Protein AF-A0A7V3FVS9-F1 (afdb_monomer_lite)

Secondary structure (DSSP, 8-state):
----PPPP----------------------S-TT---HHHHHTS---SPPEEETTTEESSS-------TTSSHHHHHHHHHHHHHTT-SEETTEEB--SS--EEEEESS--HHHHHHHHHHHS-TT--GGGGTTEEEEES-SSHHHHHHHHHHT-

Foldseek 3Di:
DDDDDDDDDDDDDDDDDDDDPDPPPPPPDDPDPPDDDPVRVVPDPDPDFDAQWPPPGGPDDDDDDDDDPPPCPVVQVLLVLLCLLLVPQHDPNTGGDHDPSADEAEDAPDDPVRCVVSVCVNDDPPDDVVSCVRYHYDYPDPCVVVVVVVVVVVD

Sequence (155 aa):
MTEQKRQIKIMENNQEYGQENTTTVVVAKKKYAYLFTATEILNTKQDQIPYLWKPFLSRQGLAALVGSSDVGKTSFLRQFAISIVLKKTEFLGHELNVRHGRVIYFSTEDSQLSVNVLLRKQIDKNLNPSELKNLCYIFNAEYPLKVIEEQLKAA

Structure (mmCIF, N/CA/C/O backbone):
data_AF-A0A7V3FVS9-F1
#
_entry.id   AF-A0A7V3FVS9-F1
#
loop_
_atom_site.group_PDB
_atom_site.id
_atom_site.type_symbol
_atom_site.label_atom_id
_atom_site.label_alt_id
_atom_site.label_comp_id
_atom_site.label_asym_id
_atom_site.label_entity_id
_atom_site.label_seq_id
_atom_site.pdbx_PDB_ins_code
_atom_site.Cartn_x
_atom_site.Cartn_y
_atom_site.Cartn_z
_atom_site.occupancy
_atom_site.B_iso_or_equiv
_atom_site.auth_seq_id
_atom_site.auth_comp_id
_atom_site.auth_asym_id
_atom_site.auth_atom_id
_atom_site.pdbx_PDB_model_num
ATOM 1 N N . MET A 1 1 ? -44.635 -14.096 24.515 1.00 40.81 1 MET A N 1
ATOM 2 C CA . MET A 1 1 ? -43.315 -13.613 24.969 1.00 40.81 1 MET A CA 1
ATOM 3 C C . MET 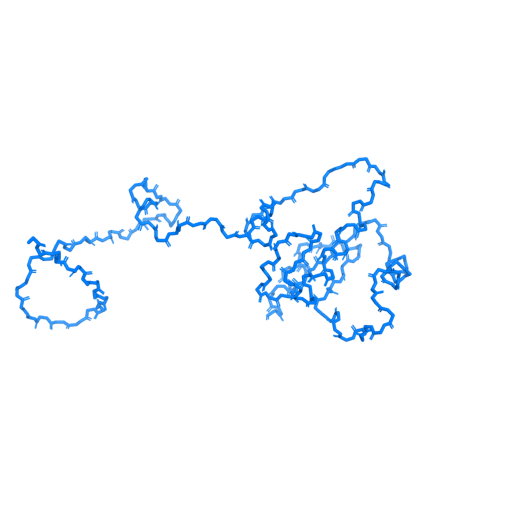A 1 1 ? -42.870 -12.577 23.960 1.00 40.81 1 MET A C 1
ATOM 5 O O . MET A 1 1 ? -42.487 -12.942 22.860 1.00 40.81 1 MET A O 1
ATOM 9 N N . THR A 1 2 ? -43.114 -11.305 24.266 1.00 32.53 2 THR A N 1
ATOM 10 C CA . THR A 1 2 ? -43.100 -10.216 23.280 1.00 32.53 2 THR A CA 1
ATOM 11 C C . THR A 1 2 ? -41.833 -9.396 23.461 1.00 32.53 2 THR A C 1
ATOM 13 O O . THR A 1 2 ? -41.618 -8.799 24.511 1.00 32.53 2 THR A O 1
ATOM 16 N N . GLU A 1 3 ? -40.986 -9.411 22.442 1.00 35.88 3 GLU A N 1
ATOM 17 C CA . GLU A 1 3 ? -39.687 -8.752 22.412 1.00 35.88 3 GLU A CA 1
ATOM 18 C C . GLU A 1 3 ? -39.872 -7.247 22.161 1.00 35.88 3 GLU A C 1
ATOM 20 O O . GLU A 1 3 ? -40.249 -6.811 21.071 1.00 35.88 3 GLU A O 1
ATOM 25 N N . GLN A 1 4 ? -39.679 -6.437 23.206 1.00 32.12 4 GLN A N 1
ATOM 26 C CA . GLN A 1 4 ? -39.727 -4.978 23.114 1.00 32.12 4 GLN A CA 1
ATOM 27 C C . GLN A 1 4 ? -38.479 -4.458 22.386 1.00 32.12 4 GLN A C 1
ATOM 29 O O . GLN A 1 4 ? -37.376 -4.426 22.930 1.00 32.12 4 GLN A O 1
ATOM 34 N N . LYS A 1 5 ? -38.669 -4.025 21.135 1.00 37.72 5 LYS A N 1
ATOM 35 C CA . LYS A 1 5 ? -37.660 -3.335 20.320 1.00 37.72 5 LYS A CA 1
ATOM 36 C C . LYS A 1 5 ? -37.250 -2.010 20.982 1.00 37.72 5 LYS A C 1
ATOM 38 O O . LYS A 1 5 ? -38.072 -1.108 21.114 1.00 37.72 5 LYS A O 1
ATOM 43 N N . ARG A 1 6 ? -35.970 -1.867 21.347 1.00 36.19 6 ARG A N 1
ATOM 44 C CA . ARG A 1 6 ? -35.364 -0.587 21.765 1.00 36.19 6 ARG A CA 1
ATOM 45 C C . ARG A 1 6 ? -35.050 0.272 20.538 1.00 36.19 6 ARG A C 1
ATOM 47 O O . ARG A 1 6 ? -34.266 -0.140 19.688 1.00 36.19 6 ARG A O 1
ATOM 54 N N . GLN A 1 7 ? -35.627 1.468 20.476 1.00 34.59 7 GLN A N 1
ATOM 55 C CA . GLN A 1 7 ? -35.275 2.512 19.509 1.00 34.59 7 GLN A CA 1
ATOM 56 C C . GLN A 1 7 ? -34.366 3.550 20.183 1.00 34.59 7 GLN A C 1
ATOM 58 O O . GLN A 1 7 ? -34.623 3.946 21.316 1.00 34.59 7 GLN A O 1
ATOM 63 N N . ILE A 1 8 ? -33.304 3.991 19.499 1.00 36.72 8 ILE A N 1
ATOM 64 C CA . ILE A 1 8 ? -32.400 5.056 19.966 1.00 36.72 8 ILE A CA 1
ATOM 65 C C . ILE A 1 8 ? -32.749 6.330 19.196 1.00 36.72 8 ILE A C 1
ATOM 67 O O . ILE A 1 8 ? -32.608 6.367 17.975 1.00 36.72 8 ILE A O 1
ATOM 71 N N . LYS A 1 9 ? -33.189 7.373 19.905 1.00 34.06 9 LYS A N 1
ATOM 72 C CA . LYS A 1 9 ? -33.448 8.704 19.346 1.00 34.06 9 LYS A CA 1
ATOM 73 C C . LYS A 1 9 ? -32.326 9.645 19.784 1.00 34.06 9 LYS A C 1
ATOM 75 O O . LYS A 1 9 ? -32.098 9.813 20.977 1.00 34.06 9 LYS A O 1
ATOM 80 N N . ILE A 1 10 ? -31.611 10.227 18.825 1.00 38.72 10 ILE A N 1
ATOM 81 C CA . ILE A 1 10 ? -30.598 11.261 19.071 1.00 38.72 10 ILE A CA 1
ATOM 82 C C . ILE A 1 10 ? -31.325 12.605 18.967 1.00 38.72 10 ILE A C 1
ATOM 84 O O . ILE A 1 10 ? -31.857 12.923 17.906 1.00 38.72 10 ILE A O 1
ATOM 88 N N . MET A 1 11 ? -31.413 13.356 20.065 1.00 34.41 11 MET A N 1
ATOM 89 C CA . MET A 1 11 ? -31.967 14.714 20.079 1.00 34.41 11 MET A CA 1
ATOM 90 C C . MET A 1 11 ? -30.908 15.675 20.614 1.00 34.41 11 MET A C 1
ATOM 92 O O . MET A 1 11 ? -30.380 15.481 21.707 1.00 34.41 11 MET A O 1
ATOM 96 N N . GLU A 1 12 ? -30.597 16.699 19.824 1.00 45.97 12 GLU A N 1
ATOM 97 C CA . GLU A 1 12 ? -29.878 17.889 20.270 1.00 45.97 12 GLU A CA 1
ATOM 98 C C . GLU A 1 12 ? -30.898 18.808 20.966 1.00 45.97 12 GLU A C 1
ATOM 100 O O . GLU A 1 12 ? -31.996 19.030 20.456 1.00 45.97 12 GLU A O 1
ATOM 105 N N . ASN A 1 13 ? -30.586 19.246 22.186 1.00 38.56 13 ASN A N 1
ATOM 106 C CA . ASN A 1 13 ? -31.537 19.877 23.107 1.00 38.56 13 ASN A CA 1
ATOM 107 C C . ASN A 1 13 ? -32.190 21.161 22.563 1.00 38.56 13 ASN A C 1
ATOM 109 O O . ASN A 1 13 ? -31.477 22.071 22.151 1.00 38.56 13 ASN A O 1
ATOM 113 N N . ASN A 1 14 ? -33.515 21.277 22.735 1.00 36.53 14 ASN A N 1
ATOM 114 C CA . ASN A 1 14 ? -34.204 22.479 23.231 1.00 36.53 14 ASN A CA 1
ATOM 115 C C . ASN A 1 14 ? -35.558 22.092 23.888 1.00 36.53 14 ASN A C 1
ATOM 117 O O . ASN A 1 14 ? -36.402 21.480 23.247 1.00 36.53 14 ASN A O 1
ATOM 121 N N . GLN A 1 15 ? -35.663 22.423 25.183 1.00 34.91 15 GLN A N 1
ATOM 122 C CA . GLN A 1 15 ? -36.773 22.462 26.169 1.00 34.91 15 GLN A CA 1
ATOM 123 C C . GLN A 1 15 ? -38.029 21.538 26.094 1.00 34.91 15 GLN A C 1
ATOM 125 O O . GLN A 1 15 ? -38.817 21.582 25.161 1.00 34.91 15 GLN A O 1
ATOM 130 N N . GLU A 1 16 ? -38.185 20.788 27.205 1.00 36.31 16 GLU A N 1
ATOM 131 C CA . GLU A 1 16 ? -39.319 20.138 27.925 1.00 36.31 16 GLU A CA 1
ATOM 132 C C . GLU A 1 16 ? -40.619 19.664 27.225 1.00 36.31 16 GLU A C 1
ATOM 134 O O . GLU A 1 16 ? -41.390 20.464 26.710 1.00 36.31 16 GLU A O 1
ATOM 139 N N . TYR A 1 17 ? -40.946 18.361 27.358 1.00 28.52 17 TYR A N 1
ATOM 140 C CA . TYR A 1 17 ? -41.956 17.774 28.285 1.00 28.52 17 TYR A CA 1
ATOM 141 C C . TYR A 1 17 ? -42.189 16.267 27.983 1.00 28.52 17 TYR A C 1
ATOM 143 O O . TYR A 1 17 ? -42.289 15.880 26.822 1.00 28.52 17 TYR A O 1
ATOM 151 N N . GLY A 1 18 ? -42.357 15.431 29.025 1.00 28.23 18 GLY A N 1
ATOM 152 C CA . GLY A 1 18 ? -42.969 14.085 28.939 1.00 28.23 18 GLY A CA 1
ATOM 153 C C . GLY A 1 18 ? -42.128 12.917 29.485 1.00 28.23 18 GLY A C 1
ATOM 154 O O . GLY A 1 18 ? -41.056 12.624 28.970 1.00 28.23 18 GLY A O 1
ATOM 155 N N . GLN A 1 19 ? -42.626 12.246 30.532 1.00 40.22 19 GLN A N 1
ATOM 156 C CA . GLN A 1 19 ? -41.979 11.133 31.241 1.00 40.22 19 GLN A CA 1
ATOM 157 C C . GLN A 1 19 ? -41.953 9.824 30.431 1.00 40.22 19 GLN A C 1
ATOM 159 O O . GLN A 1 19 ? -42.999 9.232 30.194 1.00 40.22 19 GLN A O 1
ATOM 164 N N . GLU A 1 20 ? -40.756 9.302 30.160 1.00 34.09 20 GLU A N 1
ATOM 165 C CA . GLU A 1 20 ? -40.483 7.865 30.027 1.00 34.09 20 GLU A CA 1
ATOM 166 C C . GLU A 1 20 ? -39.127 7.573 30.687 1.00 34.09 20 GLU A C 1
ATOM 168 O O . GLU A 1 20 ? -38.177 8.340 30.508 1.00 34.09 20 GLU A O 1
ATOM 173 N N . ASN A 1 21 ? -39.045 6.491 31.477 1.00 36.34 21 ASN A N 1
ATOM 174 C CA . ASN A 1 21 ? -37.851 6.045 32.210 1.00 36.34 21 ASN A CA 1
ATOM 175 C C . ASN A 1 21 ? -36.692 5.730 31.254 1.00 36.34 21 ASN A C 1
ATOM 177 O O . ASN A 1 21 ? -36.401 4.580 30.927 1.00 36.34 21 ASN A O 1
ATOM 181 N N . THR A 1 22 ? -36.017 6.781 30.817 1.00 33.06 22 THR A N 1
ATOM 182 C CA . THR A 1 22 ? -34.832 6.725 29.983 1.00 33.06 22 THR A CA 1
ATOM 183 C C . THR A 1 22 ? -33.661 6.899 30.930 1.00 33.06 22 THR A C 1
ATOM 185 O O . THR A 1 22 ? -33.501 7.960 31.529 1.00 33.06 22 THR A O 1
ATOM 188 N N . THR A 1 23 ? -32.854 5.856 31.127 1.00 37.62 23 THR A N 1
ATOM 189 C CA . THR A 1 23 ? -31.560 6.021 31.795 1.00 37.62 23 THR A CA 1
ATOM 190 C C . THR A 1 23 ? -30.699 6.892 30.891 1.00 37.62 23 THR A C 1
ATOM 192 O O . THR A 1 23 ? -30.062 6.412 29.955 1.00 37.62 23 THR A O 1
ATOM 195 N N . THR A 1 24 ? -30.734 8.196 31.138 1.00 38.09 24 THR A N 1
ATOM 196 C CA . THR A 1 24 ? -29.898 9.184 30.473 1.00 38.09 24 THR A CA 1
ATOM 197 C C . THR A 1 24 ? -28.465 8.910 30.903 1.00 38.09 24 THR A C 1
ATOM 199 O O . THR A 1 24 ? -28.033 9.317 31.980 1.00 38.09 24 THR A O 1
ATOM 202 N N . VAL A 1 25 ? -27.716 8.165 30.090 1.00 52.94 25 VAL A N 1
ATOM 203 C CA . VAL A 1 25 ? -26.275 8.034 30.296 1.00 52.94 25 VAL A CA 1
ATOM 204 C C . VAL A 1 25 ? -25.673 9.360 29.855 1.00 52.94 25 VAL A C 1
ATOM 206 O O . VAL A 1 25 ? -25.410 9.588 28.677 1.00 52.94 25 VAL A O 1
ATOM 209 N N . VAL A 1 26 ? -25.529 10.278 30.807 1.00 49.72 26 VAL A N 1
ATOM 210 C CA . VAL A 1 26 ? -24.791 11.523 30.610 1.00 49.72 26 VAL A CA 1
ATOM 211 C C . VAL A 1 26 ? -23.335 11.122 30.399 1.00 49.72 26 VAL A C 1
ATOM 213 O O . VAL A 1 26 ? -22.604 10.861 31.353 1.00 49.72 26 VAL A O 1
ATOM 216 N N . VAL A 1 27 ? -22.919 10.991 29.139 1.00 59.34 27 VAL A N 1
ATOM 217 C CA . VAL A 1 27 ? -21.522 10.705 28.809 1.00 59.34 27 VAL A CA 1
ATOM 218 C C . VAL A 1 27 ? -20.732 11.965 29.135 1.00 59.34 27 VAL A C 1
ATOM 220 O O . VAL A 1 27 ? -20.727 12.935 28.376 1.00 59.34 27 VAL A O 1
ATOM 223 N N . ALA A 1 28 ? -20.111 11.974 30.314 1.00 63.81 28 ALA A N 1
ATOM 224 C CA . ALA A 1 28 ? -19.243 13.055 30.741 1.00 63.81 28 ALA A CA 1
ATOM 225 C C . ALA A 1 28 ? -18.169 13.297 29.672 1.00 63.81 28 ALA A C 1
ATOM 227 O O . ALA A 1 28 ? -17.515 12.365 29.195 1.00 63.81 28 ALA A O 1
ATOM 228 N N . LYS A 1 29 ? -17.992 14.562 29.283 1.00 66.00 29 LYS A N 1
ATOM 229 C CA . LYS A 1 29 ? -16.996 14.956 28.287 1.00 66.00 29 LYS A CA 1
ATOM 230 C C . LYS A 1 29 ? -15.610 14.580 28.818 1.00 66.00 29 LYS A C 1
ATOM 232 O O . LYS A 1 29 ? -15.133 15.161 29.792 1.00 66.00 29 LYS A O 1
ATOM 237 N N . LYS A 1 30 ? -14.975 13.572 28.218 1.00 78.94 30 LYS A N 1
ATOM 238 C CA . LYS A 1 30 ? -13.662 13.099 28.666 1.00 78.94 30 LYS A CA 1
ATOM 239 C C . LYS A 1 30 ? -12.599 14.165 28.439 1.00 78.94 30 LYS A C 1
ATOM 241 O O . LYS A 1 30 ? -12.532 14.766 27.370 1.00 78.94 30 LYS A O 1
ATOM 246 N N . LYS A 1 31 ? -11.715 14.328 29.426 1.00 84.44 31 LYS A N 1
ATOM 247 C CA . LYS A 1 31 ? -10.523 15.185 29.323 1.00 84.44 31 LYS A CA 1
ATOM 248 C C . LYS A 1 31 ? -9.574 14.725 28.209 1.00 84.44 31 LYS A C 1
ATOM 250 O O . LYS A 1 31 ? -8.943 15.557 27.567 1.00 84.44 31 LYS A O 1
ATOM 255 N N . TYR A 1 32 ? -9.490 13.413 27.974 1.00 89.50 32 TYR A N 1
ATOM 256 C CA . TYR A 1 32 ? -8.629 12.814 26.956 1.00 89.50 32 TYR A CA 1
ATOM 257 C C . TYR A 1 32 ? -9.451 11.961 25.988 1.00 89.50 32 TYR A C 1
ATOM 259 O O . TYR A 1 32 ? -10.096 10.999 26.402 1.00 89.50 32 TYR A O 1
ATOM 267 N N . ALA A 1 33 ? -9.397 12.298 24.697 1.00 87.25 33 ALA A N 1
ATOM 268 C CA . ALA A 1 33 ? -10.154 11.616 23.643 1.00 87.25 33 ALA A CA 1
ATOM 269 C C . ALA A 1 33 ? -9.673 10.181 23.355 1.00 87.25 33 ALA A C 1
ATOM 271 O O . ALA A 1 33 ? -10.380 9.426 22.702 1.00 87.25 33 ALA A O 1
ATOM 272 N N . TYR A 1 34 ? -8.484 9.807 23.832 1.00 89.69 34 TYR A N 1
ATOM 273 C CA . TYR A 1 34 ? -7.867 8.493 23.622 1.00 89.69 34 TYR A CA 1
ATOM 274 C C . TYR A 1 34 ? -8.056 7.526 24.801 1.00 89.69 34 TYR A C 1
ATOM 276 O O . TYR A 1 34 ? -7.538 6.413 24.769 1.00 89.69 34 TYR A O 1
ATOM 284 N N . LEU A 1 35 ? -8.764 7.934 25.859 1.00 92.38 35 LEU A N 1
ATOM 285 C CA . LEU A 1 35 ? -8.998 7.085 27.024 1.00 92.38 35 LEU A CA 1
ATOM 286 C C . LEU A 1 35 ? -10.362 6.417 26.898 1.00 92.38 35 LEU A C 1
ATOM 288 O O . LEU A 1 35 ? -11.383 7.100 26.880 1.00 92.38 35 LEU A O 1
ATOM 292 N N . PHE A 1 36 ? -10.386 5.089 26.863 1.00 89.94 36 PHE A N 1
ATOM 293 C CA . PHE A 1 36 ? -11.606 4.291 26.764 1.00 89.94 36 PHE A CA 1
ATOM 294 C C . PHE A 1 36 ? -11.592 3.169 27.798 1.00 89.94 36 PHE A C 1
ATOM 296 O O . PHE A 1 36 ? -10.565 2.542 28.044 1.00 89.94 36 PHE A O 1
ATOM 303 N N . THR A 1 37 ? -12.743 2.926 28.409 1.00 93.06 37 THR A N 1
ATOM 304 C CA . THR A 1 37 ? -13.000 1.752 29.241 1.00 93.06 37 THR A CA 1
ATOM 305 C C . THR A 1 37 ? -13.353 0.561 28.355 1.00 93.06 37 THR A C 1
ATOM 307 O O . THR A 1 37 ? -13.852 0.726 27.239 1.00 93.06 37 THR A O 1
ATOM 310 N N . ALA A 1 38 ? -13.151 -0.655 28.865 1.00 92.56 38 ALA A N 1
ATOM 311 C CA . ALA A 1 38 ? -13.538 -1.872 28.152 1.00 92.56 38 ALA A CA 1
ATOM 312 C C . ALA A 1 38 ? -15.035 -1.881 27.786 1.00 92.56 38 ALA A C 1
ATOM 314 O O . ALA A 1 38 ? -15.389 -2.270 26.679 1.00 92.56 38 ALA A O 1
ATOM 315 N N . THR A 1 39 ? -15.906 -1.384 28.669 1.00 93.19 39 THR A N 1
ATOM 316 C CA . THR A 1 39 ? -17.353 -1.277 28.419 1.00 93.19 39 THR A CA 1
ATOM 317 C C . THR A 1 39 ? -17.671 -0.377 27.229 1.00 93.19 39 THR A C 1
ATOM 319 O O . THR A 1 39 ? -18.522 -0.713 26.413 1.00 93.19 39 THR A O 1
ATOM 322 N N . GLU A 1 40 ? -16.986 0.759 27.094 1.00 91.38 40 GLU A N 1
ATOM 323 C CA . GLU A 1 40 ? -17.185 1.654 25.948 1.00 91.38 40 GLU A CA 1
ATOM 324 C C . GLU A 1 40 ? -16.726 1.005 24.645 1.00 91.38 40 GLU A C 1
ATOM 326 O O . GLU A 1 40 ? -17.417 1.121 23.639 1.00 91.38 40 GLU A O 1
ATOM 331 N N . ILE A 1 41 ? -15.609 0.274 24.683 1.00 90.69 41 ILE A N 1
ATOM 332 C CA . ILE A 1 41 ? -15.101 -0.466 23.524 1.00 90.69 41 ILE A CA 1
ATOM 333 C C . ILE A 1 41 ? -16.096 -1.558 23.113 1.00 90.69 41 ILE A C 1
ATOM 335 O O . ILE A 1 41 ? -16.489 -1.605 21.951 1.00 90.69 41 ILE A O 1
ATOM 339 N N . LEU A 1 42 ? -16.562 -2.388 24.051 1.00 90.12 42 LEU A N 1
ATOM 340 C CA . LEU A 1 42 ? -17.510 -3.477 23.777 1.00 90.12 42 LEU A CA 1
ATOM 341 C C . LEU A 1 42 ? -18.885 -2.983 23.304 1.00 90.12 42 LEU A C 1
ATOM 343 O O . LEU A 1 42 ? -19.567 -3.688 22.569 1.00 90.12 42 LEU A O 1
ATOM 347 N N . ASN A 1 43 ? -19.282 -1.766 23.685 1.00 89.81 43 ASN A N 1
ATOM 348 C CA . ASN A 1 43 ? -20.515 -1.135 23.211 1.00 89.81 43 ASN A CA 1
ATOM 349 C C . ASN A 1 43 ? -20.367 -0.459 21.833 1.00 89.81 43 ASN A C 1
ATOM 351 O O . ASN A 1 43 ? -21.341 0.089 21.307 1.00 89.81 43 ASN A O 1
ATOM 355 N N . THR A 1 44 ? -19.172 -0.475 21.235 1.00 84.56 44 THR A N 1
ATOM 356 C CA . THR A 1 44 ? -18.947 0.052 19.884 1.00 84.56 44 THR A CA 1
ATOM 357 C C . THR A 1 44 ? -19.550 -0.905 18.856 1.00 84.56 44 THR A C 1
ATOM 359 O O . THR A 1 44 ? -19.290 -2.104 18.888 1.00 84.56 44 THR A O 1
ATOM 362 N N . LYS A 1 45 ? -20.342 -0.390 17.908 1.00 79.25 45 LYS A N 1
ATOM 363 C CA . LYS A 1 45 ? -20.977 -1.194 16.846 1.00 79.25 45 LYS A CA 1
ATOM 364 C C . LYS A 1 45 ? -19.984 -1.550 15.738 1.00 79.25 45 LYS A C 1
ATOM 366 O O . LYS A 1 45 ? -20.040 -0.976 14.650 1.00 79.25 45 LYS A O 1
ATOM 371 N N . GLN A 1 46 ? -19.055 -2.454 16.018 1.00 79.56 46 GLN A N 1
ATOM 372 C CA . GLN A 1 46 ? -18.113 -2.932 15.017 1.00 79.56 46 GLN A CA 1
ATOM 373 C C . GLN A 1 46 ? -17.905 -4.439 15.124 1.00 79.56 46 GLN A C 1
ATOM 375 O O . GLN A 1 46 ? -17.147 -4.918 15.959 1.00 79.56 46 GLN A O 1
ATOM 380 N N . ASP A 1 47 ? -18.550 -5.171 14.219 1.00 79.62 47 ASP A N 1
ATOM 381 C CA . ASP A 1 47 ? -18.566 -6.636 14.259 1.00 79.62 47 ASP A CA 1
ATOM 382 C C . ASP A 1 47 ? -17.337 -7.261 13.580 1.00 79.62 47 ASP A C 1
ATOM 384 O O . ASP A 1 47 ? -17.045 -8.439 13.781 1.00 79.62 47 ASP A O 1
ATOM 388 N N . GLN A 1 48 ? -16.612 -6.494 12.752 1.00 83.81 48 GLN A N 1
ATOM 389 C CA . GLN A 1 48 ? -15.449 -6.980 12.004 1.00 83.81 48 GLN A CA 1
ATOM 390 C C . GLN A 1 48 ? -14.344 -5.926 11.856 1.00 83.81 48 GLN A C 1
ATOM 392 O O . GLN A 1 48 ? -14.586 -4.718 11.732 1.00 83.81 48 GLN A O 1
ATOM 397 N N . ILE A 1 49 ? -13.101 -6.411 11.810 1.00 86.25 49 ILE A N 1
ATOM 398 C CA . ILE A 1 49 ? -11.924 -5.605 11.477 1.00 86.25 49 ILE A CA 1
ATOM 399 C C . ILE A 1 49 ? -12.023 -5.203 9.996 1.00 86.25 49 ILE A C 1
ATOM 401 O O . ILE A 1 49 ? -12.216 -6.064 9.137 1.00 86.25 49 ILE A O 1
ATOM 405 N N . PRO A 1 50 ? -11.890 -3.911 9.653 1.00 92.25 50 PRO A N 1
ATOM 406 C CA . PRO A 1 50 ? -11.946 -3.475 8.271 1.00 92.25 50 PRO A CA 1
ATOM 407 C C . PRO A 1 50 ? -10.628 -3.828 7.582 1.00 92.25 50 PRO A C 1
ATOM 409 O O . PRO A 1 50 ? -9.564 -3.394 8.024 1.00 92.25 50 PRO A O 1
ATOM 412 N N . TYR A 1 51 ? -10.695 -4.556 6.470 1.00 96.31 51 TYR A N 1
ATOM 413 C CA . TYR A 1 51 ? -9.531 -4.906 5.652 1.00 96.31 51 TYR A CA 1
ATOM 414 C C . TYR A 1 51 ? -9.390 -3.979 4.437 1.00 96.31 51 TYR A C 1
ATOM 416 O O . TYR A 1 51 ? -10.378 -3.437 3.929 1.00 96.31 51 TYR A O 1
ATOM 424 N N . LEU A 1 52 ? -8.146 -3.790 3.991 1.00 97.62 52 LEU A N 1
ATOM 425 C CA . LEU A 1 52 ? -7.810 -3.379 2.627 1.00 97.62 52 LEU A CA 1
ATOM 426 C C . LEU A 1 52 ? -7.624 -4.620 1.749 1.00 97.62 52 LEU A C 1
ATOM 428 O O . LEU A 1 52 ? -8.185 -4.665 0.666 1.00 97.62 52 LEU A O 1
ATOM 432 N N . TRP A 1 53 ? -6.894 -5.632 2.221 1.00 97.75 53 TRP A N 1
ATOM 433 C CA . TRP A 1 53 ? -6.668 -6.893 1.507 1.00 97.75 53 TRP A CA 1
ATOM 434 C C . TRP A 1 53 ? -6.892 -8.052 2.475 1.00 97.75 53 TRP A C 1
ATOM 436 O O . TRP A 1 53 ? -6.112 -8.239 3.405 1.00 97.75 53 TRP A O 1
ATOM 446 N N . LYS A 1 54 ? -8.006 -8.771 2.342 1.00 96.69 54 LYS A N 1
ATOM 447 C CA . LYS A 1 54 ? -8.461 -9.736 3.352 1.00 96.69 54 LYS A CA 1
ATOM 448 C C . LYS A 1 54 ? -7.829 -11.116 3.121 1.00 96.69 54 LYS A C 1
ATOM 450 O O . LYS A 1 54 ? -7.889 -11.599 1.996 1.00 96.69 54 LYS A O 1
ATOM 455 N N . PRO A 1 55 ? -7.302 -11.802 4.153 1.00 95.19 55 PRO A N 1
ATOM 456 C CA . PRO A 1 55 ? -7.260 -11.441 5.578 1.00 95.19 55 PRO A CA 1
ATOM 457 C C . PRO A 1 55 ? -5.939 -10.778 6.028 1.00 95.19 55 PRO A C 1
ATOM 459 O O . PRO A 1 55 ? -5.662 -10.723 7.222 1.00 95.19 55 PRO A O 1
ATOM 462 N N . PHE A 1 56 ? -5.097 -10.314 5.102 1.00 95.44 56 PHE A N 1
ATOM 463 C CA . PHE A 1 56 ? -3.696 -9.974 5.382 1.00 95.44 56 PHE A CA 1
ATOM 464 C C . PHE A 1 56 ? -3.461 -8.546 5.882 1.00 95.44 56 PHE A C 1
ATOM 466 O O . PHE A 1 56 ? -2.644 -8.336 6.773 1.00 95.44 56 PHE A O 1
ATOM 473 N N . LEU A 1 57 ? -4.140 -7.554 5.300 1.00 96.50 57 LEU A N 1
ATOM 474 C CA . LEU A 1 57 ? -3.909 -6.136 5.577 1.00 96.50 57 LEU A CA 1
ATOM 475 C C . LEU A 1 57 ? -5.190 -5.462 6.045 1.00 96.50 57 LEU A C 1
ATOM 477 O O . LEU A 1 57 ? -6.148 -5.312 5.276 1.00 96.50 57 LEU A O 1
ATOM 481 N N . SER A 1 58 ? -5.188 -5.011 7.299 1.00 95.19 58 SER A N 1
ATOM 482 C CA . SER A 1 58 ? -6.204 -4.100 7.816 1.00 95.19 58 SER A CA 1
ATOM 483 C C . SER A 1 58 ? -6.196 -2.791 7.022 1.00 95.19 58 SER A C 1
ATOM 485 O O . SER A 1 58 ? -5.197 -2.379 6.437 1.00 95.19 58 SER A O 1
ATOM 487 N N . ARG A 1 59 ? -7.340 -2.110 6.987 1.00 94.62 59 ARG A N 1
ATOM 488 C CA . ARG A 1 59 ? -7.499 -0.825 6.293 1.00 94.62 59 ARG A CA 1
ATOM 489 C C . ARG A 1 59 ? -6.701 0.299 6.948 1.00 94.62 59 ARG A C 1
ATOM 491 O O . ARG A 1 59 ? -6.375 1.282 6.294 1.00 94.62 59 ARG A O 1
ATOM 498 N N . GLN A 1 60 ? -6.464 0.173 8.247 1.00 91.50 60 GLN A N 1
ATOM 499 C CA . GLN A 1 60 ? -5.743 1.138 9.062 1.00 91.50 60 GLN A CA 1
ATOM 500 C C . GLN A 1 60 ? -4.586 0.424 9.754 1.00 91.50 60 GLN A C 1
ATOM 502 O O . GLN A 1 60 ? -4.724 -0.743 10.132 1.00 91.50 60 GLN A O 1
ATOM 507 N N . GLY A 1 61 ? -3.479 1.137 9.935 1.00 90.62 61 GLY A N 1
ATOM 508 C CA . GLY A 1 61 ? -2.269 0.625 10.569 1.00 90.62 61 GLY A CA 1
ATOM 509 C C . GLY A 1 61 ? -1.065 0.623 9.632 1.00 90.62 61 GLY A C 1
ATOM 510 O O . GLY A 1 61 ? -1.123 1.121 8.508 1.00 90.62 61 GLY A O 1
ATOM 511 N N . LEU A 1 62 ? 0.031 0.065 10.136 1.00 94.19 62 LEU A N 1
ATOM 512 C CA . LEU A 1 62 ? 1.291 -0.101 9.425 1.00 94.19 62 LEU A CA 1
ATOM 513 C C . LEU A 1 62 ? 1.574 -1.596 9.267 1.00 94.19 62 LEU A C 1
ATOM 515 O O . LEU A 1 62 ? 1.418 -2.359 10.218 1.00 94.19 62 LEU A O 1
ATOM 519 N N . ALA A 1 63 ? 2.010 -1.997 8.078 1.00 94.94 63 ALA A N 1
ATOM 520 C CA . ALA A 1 63 ? 2.431 -3.359 7.782 1.00 94.94 63 ALA A CA 1
ATOM 521 C C . ALA A 1 63 ? 3.776 -3.340 7.050 1.00 94.94 63 ALA A C 1
ATOM 523 O O . ALA A 1 63 ? 4.093 -2.377 6.350 1.00 94.94 63 ALA A O 1
ATOM 524 N N . ALA A 1 64 ? 4.548 -4.415 7.199 1.00 95.19 64 ALA A N 1
ATOM 525 C CA . ALA A 1 64 ? 5.842 -4.576 6.552 1.00 95.19 64 ALA A CA 1
ATOM 526 C C . ALA A 1 64 ? 5.875 -5.873 5.738 1.00 95.19 64 ALA A C 1
ATOM 528 O O . ALA A 1 64 ? 5.493 -6.934 6.229 1.00 95.19 64 ALA A O 1
ATOM 529 N N . LEU A 1 65 ? 6.368 -5.781 4.502 1.00 95.19 65 LEU A N 1
ATOM 530 C CA . LEU A 1 65 ? 6.720 -6.936 3.682 1.00 95.19 65 LEU A CA 1
ATOM 531 C C . LEU A 1 65 ? 8.234 -7.141 3.766 1.00 95.19 65 LEU A C 1
ATOM 533 O O . LEU A 1 65 ? 9.000 -6.314 3.272 1.00 95.19 65 LEU A O 1
ATOM 537 N N . VAL A 1 66 ? 8.663 -8.236 4.392 1.00 94.75 66 VAL A N 1
ATOM 538 C CA . VAL A 1 66 ? 10.077 -8.511 4.692 1.00 94.75 66 VAL A CA 1
ATOM 539 C C . VAL A 1 66 ? 10.549 -9.750 3.937 1.00 94.75 66 VAL A C 1
ATOM 541 O O . VAL A 1 66 ? 9.797 -10.698 3.737 1.00 94.75 66 VAL A O 1
ATOM 544 N N . GLY A 1 67 ? 11.807 -9.735 3.504 1.00 93.94 67 GLY A N 1
ATOM 545 C CA . GLY A 1 67 ? 12.457 -10.848 2.818 1.00 93.94 67 GLY A CA 1
ATOM 546 C C . GLY A 1 67 ? 13.788 -10.421 2.206 1.00 93.94 67 GLY A C 1
ATOM 547 O O . GLY A 1 67 ? 14.043 -9.222 2.051 1.00 93.94 67 GLY A O 1
ATOM 548 N N . SER A 1 68 ? 14.619 -11.394 1.832 1.00 94.75 68 SER A N 1
ATOM 549 C CA . SER A 1 68 ? 15.929 -11.167 1.202 1.00 94.75 68 SER A CA 1
ATOM 550 C C . SER A 1 68 ? 15.843 -10.306 -0.062 1.00 94.75 68 SER A C 1
ATOM 552 O O . SER A 1 68 ? 14.761 -10.119 -0.628 1.00 94.75 68 SER A O 1
ATOM 554 N N . SER A 1 69 ? 16.970 -9.748 -0.511 1.00 90.12 69 SER A N 1
ATOM 555 C CA . SER A 1 69 ? 17.020 -9.053 -1.806 1.00 90.12 69 SER A CA 1
ATOM 556 C C . SER A 1 69 ? 16.503 -9.955 -2.932 1.00 90.12 69 SER A C 1
ATOM 558 O O . SER A 1 69 ? 16.590 -11.177 -2.843 1.00 90.12 69 SER A O 1
ATOM 560 N N . ASP A 1 70 ? 15.910 -9.343 -3.955 1.00 87.25 70 ASP A N 1
ATOM 561 C CA . ASP A 1 70 ? 15.518 -10.001 -5.212 1.00 87.25 70 ASP A CA 1
ATOM 562 C C . ASP A 1 70 ? 14.437 -11.091 -5.132 1.00 87.25 70 ASP A C 1
ATOM 564 O O . ASP A 1 70 ? 14.060 -11.672 -6.144 1.00 87.25 70 ASP A O 1
ATOM 568 N N . VAL A 1 71 ? 13.801 -11.277 -3.972 1.00 93.75 71 VAL A N 1
ATOM 569 C CA . VAL A 1 71 ? 12.634 -12.175 -3.818 1.00 93.75 71 VAL A CA 1
ATOM 570 C C . VAL A 1 71 ? 11.323 -11.586 -4.366 1.00 93.75 71 VAL A C 1
ATOM 572 O O . VAL A 1 71 ? 10.249 -12.145 -4.170 1.00 93.75 71 VAL A O 1
ATOM 575 N N . GLY A 1 72 ? 11.385 -10.426 -5.030 1.00 92.19 72 GLY A N 1
ATOM 576 C CA . GLY A 1 72 ? 10.232 -9.813 -5.695 1.00 92.19 72 GLY A CA 1
ATOM 577 C C . GLY A 1 72 ? 9.384 -8.860 -4.846 1.00 92.19 72 GLY A C 1
ATOM 578 O O . GLY A 1 72 ? 8.296 -8.498 -5.285 1.00 92.19 72 GLY A O 1
ATOM 579 N N . LYS A 1 73 ? 9.863 -8.389 -3.684 1.00 95.50 73 LYS A N 1
ATOM 580 C CA . LYS A 1 73 ? 9.138 -7.425 -2.820 1.00 95.50 73 LYS A CA 1
ATOM 581 C C . LYS A 1 73 ? 8.681 -6.174 -3.581 1.00 95.50 73 LYS A C 1
ATOM 583 O O . LYS A 1 73 ? 7.503 -5.831 -3.564 1.00 95.50 73 LYS A O 1
ATOM 588 N N . THR A 1 74 ? 9.597 -5.532 -4.305 1.00 94.38 74 THR A N 1
ATOM 589 C CA . THR A 1 74 ? 9.323 -4.334 -5.116 1.00 94.38 74 THR A CA 1
ATOM 590 C C . THR A 1 74 ? 8.296 -4.625 -6.208 1.00 94.38 74 THR A C 1
ATOM 592 O O . THR A 1 74 ? 7.365 -3.850 -6.427 1.00 94.38 74 THR A O 1
ATOM 595 N N . SER A 1 75 ? 8.412 -5.783 -6.865 1.00 94.31 75 SER A N 1
ATOM 596 C CA . SER A 1 75 ? 7.455 -6.217 -7.883 1.00 94.31 75 SER A CA 1
ATOM 597 C C . SER A 1 75 ? 6.063 -6.450 -7.300 1.00 94.31 75 SER A C 1
ATOM 599 O O . SER A 1 75 ? 5.080 -5.997 -7.884 1.00 94.31 75 SER A O 1
ATOM 601 N N . PHE A 1 76 ? 5.980 -7.103 -6.139 1.00 96.44 76 PHE A N 1
ATOM 602 C CA . PHE A 1 76 ? 4.736 -7.329 -5.413 1.00 96.44 76 PHE A CA 1
ATOM 603 C C . PHE A 1 76 ? 4.068 -6.006 -5.033 1.00 96.44 76 PHE A C 1
ATOM 605 O O . PHE A 1 76 ? 2.911 -5.788 -5.384 1.00 96.44 76 PHE A O 1
ATOM 612 N N . LEU A 1 77 ? 4.800 -5.099 -4.375 1.00 96.31 77 LEU A N 1
ATOM 613 C CA . LEU A 1 77 ? 4.259 -3.812 -3.929 1.00 96.31 77 LEU A CA 1
ATOM 614 C C . LEU A 1 77 ? 3.767 -2.973 -5.109 1.00 96.31 77 LEU A C 1
ATOM 616 O O . LEU A 1 77 ? 2.722 -2.333 -5.010 1.00 96.31 77 LEU A O 1
ATOM 620 N N . ARG A 1 78 ? 4.468 -3.018 -6.248 1.00 96.38 78 ARG A N 1
ATOM 621 C CA . ARG A 1 78 ? 4.041 -2.311 -7.457 1.00 96.38 78 ARG A CA 1
ATOM 622 C C . ARG A 1 78 ? 2.759 -2.896 -8.051 1.00 96.38 78 ARG A C 1
ATOM 624 O O . ARG A 1 78 ? 1.834 -2.141 -8.338 1.00 96.38 78 ARG A O 1
ATOM 631 N N . GLN A 1 79 ? 2.660 -4.220 -8.166 1.00 97.19 79 GLN A N 1
ATOM 632 C CA . GLN A 1 79 ? 1.441 -4.878 -8.655 1.00 97.19 79 GLN A CA 1
ATOM 633 C C . GLN A 1 79 ? 0.248 -4.686 -7.717 1.00 97.19 79 GLN A C 1
ATOM 635 O O . GLN A 1 79 ? -0.887 -4.507 -8.171 1.00 97.19 79 GLN A O 1
ATOM 640 N N . PHE A 1 80 ? 0.503 -4.678 -6.412 1.00 98.00 80 PHE A N 1
ATOM 641 C CA . PHE A 1 80 ? -0.505 -4.378 -5.409 1.00 98.00 80 PHE A CA 1
ATOM 642 C C . PHE A 1 80 ? -0.998 -2.932 -5.541 1.00 98.00 80 PHE A C 1
ATOM 644 O O . PHE A 1 80 ? -2.202 -2.696 -5.628 1.00 98.00 80 PHE A O 1
ATOM 651 N N . ALA A 1 81 ? -0.079 -1.972 -5.675 1.00 98.00 81 ALA A N 1
ATOM 652 C CA . ALA A 1 81 ? -0.399 -0.563 -5.889 1.00 98.00 81 ALA A CA 1
ATOM 653 C C . ALA A 1 81 ? -1.232 -0.330 -7.163 1.00 98.00 81 ALA A C 1
ATOM 655 O O . ALA A 1 81 ? -2.239 0.377 -7.117 1.00 98.00 81 ALA A O 1
ATOM 656 N N . ILE A 1 82 ? -0.861 -0.970 -8.278 1.00 97.88 82 ILE A N 1
ATOM 657 C CA . ILE A 1 82 ? -1.632 -0.932 -9.530 1.00 97.88 82 ILE A CA 1
ATOM 658 C C . ILE A 1 82 ? -3.044 -1.486 -9.308 1.00 97.88 82 ILE A C 1
ATOM 660 O O . ILE A 1 82 ? -4.021 -0.871 -9.727 1.00 97.88 82 ILE A O 1
ATOM 664 N N . SER A 1 83 ? -3.172 -2.616 -8.609 1.00 98.12 83 SER A N 1
ATOM 665 C CA . SER A 1 83 ? -4.473 -3.244 -8.342 1.00 98.12 83 SER A CA 1
ATOM 666 C C . SER A 1 83 ? -5.384 -2.362 -7.483 1.00 98.12 83 SER A C 1
ATOM 668 O O . SER A 1 83 ? -6.583 -2.284 -7.751 1.00 98.12 83 SER A O 1
ATOM 670 N N . ILE A 1 84 ? -4.815 -1.642 -6.509 1.00 98.31 84 ILE A N 1
ATOM 671 C CA . ILE A 1 84 ? -5.540 -0.647 -5.710 1.00 98.31 84 ILE A CA 1
ATOM 672 C C . ILE A 1 84 ? -6.022 0.508 -6.590 1.00 98.31 84 ILE A C 1
ATOM 674 O O . ILE A 1 84 ? -7.190 0.882 -6.523 1.00 98.31 84 ILE A O 1
ATOM 678 N N . VAL A 1 85 ? -5.145 1.091 -7.410 1.00 98.00 85 VAL A N 1
ATOM 679 C CA . VAL A 1 85 ? -5.486 2.261 -8.239 1.00 98.00 85 VAL A CA 1
ATOM 680 C C . VAL A 1 85 ? -6.542 1.926 -9.287 1.00 98.00 85 VAL A C 1
ATOM 682 O O . VAL A 1 85 ? -7.478 2.700 -9.477 1.00 98.00 85 VAL A O 1
ATOM 685 N N . LEU A 1 86 ? -6.466 0.730 -9.870 1.00 97.12 86 LEU A N 1
ATOM 686 C CA . LEU A 1 86 ? -7.480 0.208 -10.785 1.00 97.12 86 LEU A CA 1
ATOM 687 C C . LEU A 1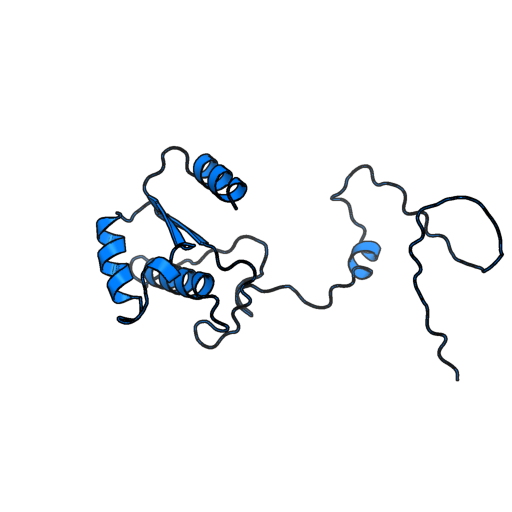 86 ? -8.759 -0.272 -10.082 1.00 97.12 86 LEU A C 1
ATOM 689 O O . LEU A 1 86 ? -9.663 -0.768 -10.746 1.00 97.12 86 LEU A O 1
ATOM 693 N N . LYS A 1 87 ? -8.843 -0.142 -8.749 1.00 97.62 87 LYS A N 1
ATOM 694 C CA . LYS A 1 87 ? -9.992 -0.551 -7.927 1.00 97.62 87 LYS A CA 1
ATOM 695 C C . LYS A 1 87 ? -10.450 -1.986 -8.210 1.00 97.62 87 LYS A C 1
ATOM 697 O O . LYS A 1 87 ? -11.648 -2.259 -8.274 1.00 97.62 87 LYS A O 1
ATOM 702 N N . LYS A 1 88 ? -9.496 -2.906 -8.378 1.00 97.69 88 LYS A N 1
ATOM 703 C CA . LYS A 1 88 ? -9.812 -4.332 -8.514 1.00 97.69 88 LYS A CA 1
ATOM 704 C C . LYS A 1 88 ? -10.527 -4.830 -7.257 1.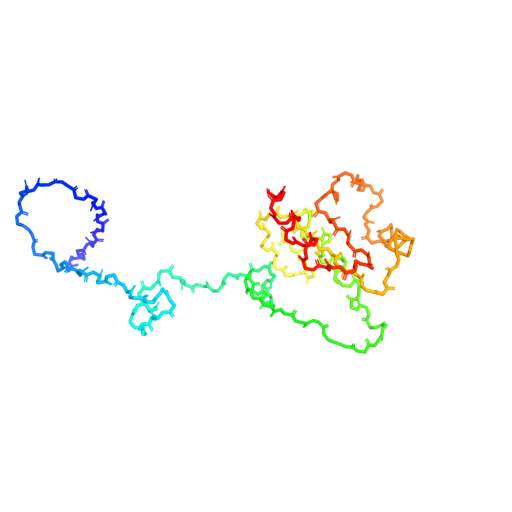00 97.69 88 LYS A C 1
ATOM 706 O O . LYS A 1 88 ? -10.257 -4.350 -6.159 1.00 97.69 88 LYS A O 1
ATOM 711 N N . THR A 1 89 ? -11.406 -5.811 -7.427 1.00 98.19 89 THR A N 1
ATOM 712 C CA . THR A 1 89 ? -12.129 -6.458 -6.321 1.00 98.19 89 THR A CA 1
ATOM 713 C C . THR A 1 89 ? -11.290 -7.517 -5.615 1.00 98.19 89 THR A C 1
ATOM 715 O O . THR A 1 89 ? -11.605 -7.900 -4.493 1.00 98.19 89 THR A O 1
ATOM 718 N N . GLU A 1 90 ? -10.214 -7.986 -6.252 1.00 98.19 90 GLU A N 1
ATOM 719 C CA . GLU A 1 90 ? -9.339 -9.036 -5.739 1.00 98.19 90 GLU A CA 1
ATOM 720 C C . GLU A 1 90 ? -7.875 -8.796 -6.123 1.00 98.19 90 GLU A C 1
ATOM 722 O O . GLU A 1 90 ? -7.556 -8.200 -7.157 1.00 98.19 90 GLU A O 1
ATOM 727 N N . PHE A 1 91 ? -6.972 -9.313 -5.292 1.00 98.19 91 PHE A N 1
ATOM 728 C CA . PHE A 1 91 ? -5.544 -9.402 -5.558 1.00 98.19 91 PHE A CA 1
ATOM 729 C C . PHE A 1 91 ? -5.021 -10.757 -5.078 1.00 98.19 91 PHE A C 1
ATOM 731 O O . PHE A 1 91 ? -5.189 -11.109 -3.911 1.00 98.19 91 PHE A O 1
ATOM 738 N N . LEU A 1 92 ? -4.402 -11.519 -5.988 1.00 96.94 92 LEU A N 1
ATOM 739 C CA . LEU A 1 92 ? -3.897 -12.879 -5.742 1.00 96.94 92 LEU A CA 1
ATOM 740 C C . LEU A 1 92 ? -4.956 -13.841 -5.162 1.00 96.94 92 LEU A C 1
ATOM 742 O O . LEU A 1 92 ? -4.654 -14.629 -4.275 1.00 96.94 92 LEU A O 1
ATOM 746 N N . GLY A 1 93 ? -6.198 -13.767 -5.657 1.00 97.75 93 GLY A N 1
ATOM 747 C CA . GLY A 1 93 ? -7.306 -14.634 -5.221 1.00 97.75 93 GLY A CA 1
ATOM 748 C C . GLY A 1 93 ? -7.926 -14.250 -3.874 1.00 97.75 93 GLY A C 1
ATOM 749 O O . GLY A 1 93 ? -8.704 -15.012 -3.309 1.00 97.75 93 GLY A O 1
ATOM 750 N N . HIS A 1 94 ? -7.573 -13.078 -3.349 1.00 98.19 94 HIS A N 1
ATOM 751 C CA . HIS A 1 94 ? -8.052 -12.574 -2.071 1.00 98.19 94 HIS A CA 1
ATOM 752 C C . HIS A 1 94 ? -8.726 -11.213 -2.237 1.00 98.19 94 HIS A C 1
ATOM 754 O O . HIS A 1 94 ? -8.258 -10.364 -2.996 1.00 98.19 94 HIS A O 1
ATOM 760 N N . GLU A 1 95 ? -9.810 -11.000 -1.494 1.00 98.19 95 GLU A N 1
ATOM 761 C CA . GLU A 1 95 ? -10.655 -9.807 -1.566 1.00 98.19 95 GLU A CA 1
ATOM 762 C C . GLU A 1 95 ? -9.857 -8.515 -1.309 1.00 98.19 95 GLU A C 1
ATOM 764 O O . GLU A 1 95 ? -9.156 -8.377 -0.297 1.00 98.19 95 GLU A O 1
ATOM 769 N N . LEU A 1 96 ? -9.993 -7.554 -2.225 1.00 98.38 96 LEU A N 1
ATOM 770 C CA . LEU A 1 96 ? -9.380 -6.233 -2.176 1.00 98.38 96 LEU A CA 1
ATOM 771 C C . LEU A 1 96 ? -10.463 -5.156 -2.012 1.00 98.38 96 LEU A C 1
ATOM 773 O O . LEU A 1 96 ? -11.217 -4.823 -2.921 1.00 98.38 96 LEU A O 1
ATOM 777 N N . ASN A 1 97 ? -10.502 -4.572 -0.823 1.00 97.19 97 ASN A N 1
ATOM 778 C CA . ASN A 1 97 ? -11.507 -3.622 -0.367 1.00 97.19 97 ASN A CA 1
ATOM 779 C C . ASN A 1 97 ? -11.047 -2.170 -0.555 1.00 97.19 97 ASN A C 1
ATOM 781 O O . ASN A 1 97 ? -10.715 -1.461 0.405 1.00 97.19 97 ASN A O 1
ATOM 785 N N . VAL A 1 98 ? -11.009 -1.716 -1.809 1.00 97.19 98 VAL A N 1
ATOM 786 C CA . VAL A 1 98 ? -10.525 -0.375 -2.167 1.00 97.19 98 VAL A CA 1
ATOM 787 C C . VAL A 1 98 ? -11.598 0.699 -1.956 1.00 97.19 98 VAL A C 1
ATOM 789 O O . VAL A 1 98 ? -12.636 0.689 -2.608 1.00 97.19 98 VAL A O 1
ATOM 792 N N . ARG A 1 99 ? -11.310 1.704 -1.113 1.00 94.06 99 ARG A N 1
ATOM 793 C CA . ARG A 1 99 ? -12.187 2.881 -0.926 1.00 94.06 99 ARG A CA 1
ATOM 794 C C . ARG A 1 99 ? -11.850 4.042 -1.865 1.00 94.06 99 ARG A C 1
ATOM 796 O O . ARG A 1 99 ? -12.729 4.571 -2.536 1.00 94.06 99 ARG A O 1
ATOM 803 N N . HIS A 1 100 ? -10.581 4.452 -1.898 1.00 93.81 100 HIS A N 1
ATOM 804 C CA . HIS A 1 100 ? -10.160 5.673 -2.600 1.00 93.81 100 HIS A CA 1
ATOM 805 C C . HIS A 1 100 ? -9.562 5.399 -3.986 1.00 93.81 100 HIS A C 1
ATOM 807 O O . HIS A 1 100 ? -9.789 6.172 -4.912 1.00 93.81 100 HIS A O 1
ATOM 813 N N . GLY A 1 101 ? -8.845 4.283 -4.161 1.00 96.44 101 GLY A N 1
ATOM 814 C CA . GLY A 1 101 ? -8.147 3.972 -5.416 1.00 96.44 101 GLY A CA 1
ATOM 815 C C . GLY A 1 101 ? -6.994 4.934 -5.705 1.00 96.44 101 GLY A C 1
ATOM 816 O O . GLY A 1 101 ? -6.814 5.360 -6.843 1.00 96.44 101 GLY A O 1
ATOM 817 N N . ARG A 1 102 ? -6.250 5.315 -4.660 1.00 96.00 102 ARG A N 1
ATOM 818 C CA . ARG A 1 102 ? -5.081 6.196 -4.731 1.00 96.00 102 ARG A CA 1
ATOM 819 C C . ARG A 1 102 ? -3.934 5.596 -3.934 1.00 96.00 102 ARG A C 1
ATOM 821 O O . ARG A 1 102 ? -4.157 5.096 -2.833 1.00 96.00 102 ARG A O 1
ATOM 828 N N . VAL A 1 103 ? -2.728 5.665 -4.491 1.00 97.00 103 VAL A N 1
ATOM 829 C CA . VAL A 1 103 ? -1.501 5.163 -3.868 1.00 97.00 103 VAL A CA 1
ATOM 830 C C . VAL A 1 103 ? -0.378 6.177 -4.050 1.00 97.00 103 VAL A C 1
ATOM 832 O O . VAL A 1 103 ? -0.185 6.718 -5.138 1.00 97.00 103 VAL A O 1
ATOM 835 N N . ILE A 1 104 ? 0.374 6.406 -2.975 1.00 95.56 104 ILE A N 1
ATOM 836 C CA . ILE A 1 104 ? 1.667 7.089 -3.008 1.00 95.56 104 ILE A CA 1
ATOM 837 C C . ILE A 1 104 ? 2.735 6.004 -2.871 1.00 95.56 104 ILE A C 1
ATOM 839 O O . ILE A 1 104 ? 2.782 5.299 -1.865 1.00 95.56 104 ILE A O 1
ATOM 843 N N . TYR A 1 105 ? 3.563 5.853 -3.897 1.00 95.38 105 TYR A N 1
ATOM 844 C CA . TYR A 1 105 ? 4.682 4.926 -3.933 1.00 95.38 105 TYR A CA 1
ATOM 845 C C . TYR A 1 105 ? 5.976 5.712 -3.731 1.00 95.38 105 TYR A C 1
ATOM 847 O O . TYR A 1 105 ? 6.432 6.425 -4.623 1.00 95.38 105 TYR A O 1
ATOM 855 N N . PHE A 1 106 ? 6.580 5.571 -2.559 1.00 93.62 106 PHE A N 1
ATOM 856 C CA . PHE A 1 106 ? 7.877 6.164 -2.256 1.00 93.62 106 PHE A CA 1
ATOM 857 C C . PHE A 1 106 ? 8.984 5.135 -2.505 1.00 93.62 106 PHE A C 1
ATOM 859 O O . PHE A 1 106 ? 8.948 4.055 -1.918 1.00 93.62 106 PHE A O 1
ATOM 866 N N . SER A 1 107 ? 9.946 5.453 -3.377 1.00 91.44 107 SER A N 1
ATOM 867 C CA . SER A 1 107 ? 11.125 4.611 -3.614 1.00 91.44 107 SER A CA 1
ATOM 868 C C . SER A 1 107 ? 12.408 5.356 -3.265 1.00 91.44 107 SER A C 1
ATOM 870 O O . SER A 1 107 ? 12.648 6.463 -3.753 1.00 91.44 107 SER A O 1
ATOM 872 N N . THR A 1 108 ? 13.232 4.719 -2.435 1.00 89.31 108 THR A N 1
ATOM 873 C CA . THR A 1 108 ? 14.588 5.166 -2.080 1.00 89.31 108 THR A CA 1
ATOM 874 C C . THR A 1 108 ? 15.674 4.510 -2.928 1.00 89.31 108 THR A C 1
ATOM 876 O O . THR A 1 108 ? 16.818 4.943 -2.880 1.00 89.31 108 THR A O 1
ATOM 879 N N . GLU A 1 109 ? 15.343 3.447 -3.663 1.00 84.75 109 GLU A N 1
ATOM 880 C CA . GLU A 1 109 ? 16.314 2.620 -4.397 1.00 84.75 109 GLU A CA 1
ATOM 881 C C . GLU A 1 109 ? 16.134 2.721 -5.916 1.00 84.75 109 GLU A C 1
ATOM 883 O O . GLU A 1 109 ? 17.102 2.631 -6.671 1.00 84.75 109 GLU A O 1
ATOM 888 N N . ASP A 1 110 ? 14.898 2.914 -6.387 1.00 88.69 110 ASP A N 1
ATOM 889 C CA . ASP A 1 110 ? 14.606 2.931 -7.817 1.00 88.69 110 ASP A CA 1
ATOM 890 C C . ASP A 1 110 ? 14.723 4.331 -8.430 1.00 88.69 110 ASP A C 1
ATOM 892 O O . ASP A 1 110 ? 14.414 5.351 -7.814 1.00 88.69 110 ASP A O 1
ATOM 896 N N . SER A 1 111 ? 15.043 4.357 -9.725 1.00 90.88 111 SER A N 1
ATOM 897 C CA . SER A 1 111 ? 14.929 5.549 -10.565 1.00 90.88 111 SER A CA 1
ATOM 898 C C . SER A 1 111 ? 13.635 5.550 -11.385 1.00 90.88 111 SER A C 1
ATOM 900 O O . SER A 1 111 ? 13.043 4.502 -11.669 1.00 90.88 111 SER A O 1
ATOM 902 N N . GLN A 1 112 ? 13.243 6.731 -11.869 1.00 93.75 112 GLN A N 1
ATOM 903 C CA . GLN A 1 112 ? 12.115 6.887 -12.791 1.00 93.75 112 GLN A CA 1
ATOM 904 C C . GLN A 1 112 ? 12.271 6.032 -14.060 1.00 93.75 112 GLN A C 1
ATOM 906 O O . GLN A 1 112 ? 11.293 5.450 -14.532 1.00 93.75 112 GLN A O 1
ATOM 911 N N . LEU A 1 113 ? 13.491 5.922 -14.603 1.00 93.25 113 LEU A N 1
ATOM 912 C CA . LEU A 1 113 ? 13.766 5.118 -15.795 1.00 93.25 113 LEU A CA 1
ATOM 913 C C . LEU A 1 113 ? 13.535 3.626 -15.520 1.00 93.25 113 LEU A C 1
ATOM 915 O O . LEU A 1 113 ? 12.824 2.963 -16.278 1.00 93.25 113 LEU A O 1
ATOM 919 N N . SER A 1 114 ? 14.075 3.117 -14.409 1.00 91.62 114 SER A N 1
ATOM 920 C CA . SER A 1 114 ? 13.894 1.722 -13.992 1.00 91.62 114 SER A CA 1
ATOM 921 C C . SER A 1 114 ? 12.413 1.397 -13.795 1.00 91.62 114 SER A C 1
ATOM 923 O O . SER A 1 114 ? 11.908 0.405 -14.326 1.00 91.62 114 SER A O 1
ATOM 925 N N . VAL A 1 115 ? 11.682 2.270 -13.095 1.00 93.69 115 VAL A N 1
ATOM 926 C CA . VAL A 1 115 ? 10.244 2.094 -12.871 1.00 93.69 115 VAL A CA 1
ATOM 927 C C . VAL A 1 115 ? 9.453 2.158 -14.175 1.00 93.69 115 VAL A C 1
ATOM 929 O O . VAL A 1 115 ? 8.541 1.356 -14.336 1.00 93.69 115 VAL A O 1
ATOM 932 N N . ASN A 1 116 ? 9.803 3.023 -15.133 1.00 94.44 116 ASN A N 1
ATOM 933 C CA . ASN A 1 116 ? 9.113 3.085 -16.427 1.00 94.44 116 ASN A CA 1
ATOM 934 C C . ASN A 1 116 ? 9.150 1.738 -17.160 1.00 94.44 116 ASN A C 1
ATOM 936 O O . ASN A 1 116 ? 8.109 1.215 -17.563 1.00 94.44 116 ASN A O 1
ATOM 940 N N . VAL A 1 117 ? 10.346 1.156 -17.285 1.00 94.25 117 VAL A N 1
ATOM 941 C CA . VAL A 1 117 ? 10.537 -0.128 -17.970 1.00 94.25 117 VAL A CA 1
ATOM 942 C C . VAL A 1 117 ? 9.772 -1.239 -17.254 1.00 94.25 117 VAL A C 1
ATOM 944 O O . VAL A 1 117 ? 9.126 -2.063 -17.900 1.00 94.25 117 VAL A O 1
ATOM 947 N N . LEU A 1 118 ? 9.823 -1.269 -15.922 1.00 93.50 118 LEU A N 1
ATOM 948 C CA . LEU A 1 118 ? 9.177 -2.322 -15.146 1.00 93.50 118 LEU A CA 1
ATOM 949 C C . LEU A 1 118 ? 7.652 -2.169 -15.082 1.00 93.50 118 LEU A C 1
ATOM 951 O O . LEU A 1 118 ? 6.953 -3.175 -15.157 1.00 93.50 118 LEU A O 1
ATOM 955 N N . LEU A 1 119 ? 7.127 -0.943 -15.002 1.00 94.00 119 LEU A N 1
ATOM 956 C CA . LEU A 1 119 ? 5.689 -0.672 -15.065 1.00 94.00 119 LEU A CA 1
ATOM 957 C C . LEU A 1 119 ? 5.097 -1.190 -16.370 1.00 94.00 119 LEU A C 1
ATOM 959 O O . LEU A 1 119 ? 4.102 -1.904 -16.340 1.00 94.00 119 LEU A O 1
ATOM 963 N N . ARG A 1 120 ? 5.752 -0.921 -17.506 1.00 92.88 120 ARG A N 1
ATOM 964 C CA . ARG A 1 120 ? 5.311 -1.422 -18.819 1.00 92.88 120 ARG A CA 1
ATOM 965 C C . ARG A 1 120 ? 5.242 -2.949 -18.896 1.00 92.88 120 ARG A C 1
ATOM 967 O O . ARG A 1 120 ? 4.464 -3.471 -19.684 1.00 92.88 120 ARG A O 1
ATOM 974 N N . LYS A 1 121 ? 6.044 -3.665 -18.100 1.00 93.56 121 LYS A N 1
ATOM 975 C CA . LYS A 1 121 ? 6.000 -5.136 -18.004 1.00 93.56 121 LYS A CA 1
ATOM 976 C C . LYS A 1 121 ? 4.891 -5.647 -17.079 1.00 93.56 121 LYS A C 1
ATOM 978 O O . LYS A 1 121 ? 4.550 -6.821 -17.142 1.00 93.56 121 LYS A O 1
ATOM 983 N N . GLN A 1 122 ? 4.396 -4.798 -16.185 1.00 91.75 122 GLN A N 1
ATOM 984 C CA . GLN A 1 122 ? 3.488 -5.153 -15.094 1.00 91.75 122 GLN A CA 1
ATOM 985 C C . GLN A 1 122 ? 2.022 -4.805 -15.381 1.00 91.75 122 GLN A C 1
ATOM 987 O O . GLN A 1 122 ? 1.125 -5.404 -14.784 1.00 91.75 122 GLN A O 1
ATOM 992 N N . ILE A 1 123 ? 1.783 -3.879 -16.310 1.00 94.06 123 ILE A N 1
ATOM 993 C CA . ILE A 1 123 ? 0.450 -3.466 -16.760 1.00 94.06 123 ILE A CA 1
ATOM 994 C C . ILE A 1 123 ? -0.006 -4.265 -17.987 1.00 94.06 123 ILE A C 1
ATOM 996 O O . ILE A 1 123 ? 0.812 -4.801 -18.735 1.00 94.06 123 ILE A O 1
ATOM 1000 N N . ASP A 1 124 ? -1.320 -4.312 -18.211 1.00 91.12 124 ASP A N 1
ATOM 1001 C CA . ASP A 1 124 ? -1.883 -4.814 -19.468 1.00 91.12 124 ASP A CA 1
ATOM 1002 C C . ASP A 1 124 ? -1.454 -3.902 -20.632 1.00 91.12 124 ASP A C 1
ATOM 1004 O O . ASP A 1 124 ? -1.412 -2.679 -20.490 1.00 91.12 124 ASP A O 1
ATOM 1008 N N . LYS A 1 125 ? -1.157 -4.486 -21.797 1.00 90.44 125 LYS A N 1
ATOM 1009 C CA . LYS A 1 125 ? -0.786 -3.742 -23.010 1.00 90.44 125 LYS A CA 1
ATOM 1010 C C . LYS A 1 125 ? -1.898 -2.809 -23.492 1.00 90.44 125 LYS A C 1
ATOM 1012 O O . LYS A 1 125 ? -1.595 -1.819 -24.149 1.00 90.44 125 LYS A O 1
ATOM 1017 N N . ASN A 1 126 ? -3.152 -3.127 -23.175 1.00 92.62 126 ASN A N 1
ATOM 1018 C CA . ASN A 1 126 ? -4.321 -2.346 -23.578 1.00 92.62 126 ASN A CA 1
ATOM 1019 C C . ASN A 1 126 ? -4.720 -1.275 -22.553 1.00 92.62 126 ASN A C 1
ATOM 1021 O O . ASN A 1 126 ? -5.625 -0.488 -22.822 1.00 92.62 126 ASN A O 1
ATOM 1025 N N . LEU A 1 127 ? -4.072 -1.245 -21.385 1.00 94.12 127 LEU A N 1
ATOM 1026 C CA . LEU A 1 127 ? -4.384 -0.284 -20.336 1.00 94.12 127 LEU A CA 1
ATOM 1027 C C . LEU A 1 127 ? -3.978 1.125 -20.768 1.00 94.12 127 LEU A C 1
ATOM 1029 O O . LEU A 1 127 ? -2.841 1.368 -21.185 1.00 94.12 127 LEU A O 1
ATOM 1033 N N . ASN A 1 128 ? -4.896 2.077 -20.627 1.00 94.44 128 ASN A N 1
ATOM 1034 C CA . ASN A 1 128 ? -4.609 3.471 -20.908 1.00 94.44 128 ASN A CA 1
ATOM 1035 C C . ASN A 1 128 ? -3.813 4.065 -19.729 1.00 94.44 128 ASN A C 1
ATOM 1037 O O . ASN A 1 128 ? -4.286 4.020 -18.593 1.00 94.44 128 ASN A O 1
ATOM 1041 N N . PRO A 1 129 ? -2.635 4.684 -19.949 1.00 93.44 129 PRO A N 1
ATOM 1042 C CA . PRO A 1 129 ? -1.832 5.262 -18.867 1.00 93.44 129 PRO A CA 1
ATOM 1043 C C . PRO A 1 129 ? -2.587 6.247 -17.959 1.00 93.44 129 PRO A C 1
ATOM 1045 O O . PRO A 1 129 ? -2.260 6.369 -16.779 1.00 93.44 129 PRO A O 1
ATOM 1048 N N . SER A 1 130 ? -3.617 6.926 -18.478 1.00 95.19 130 SER A N 1
ATOM 1049 C CA . SER A 1 130 ? -4.476 7.827 -17.694 1.00 95.19 130 SER A CA 1
ATOM 1050 C C . SER A 1 130 ? -5.257 7.127 -16.572 1.00 95.19 130 SER A C 1
ATOM 1052 O O . SER A 1 130 ? -5.611 7.772 -15.583 1.00 95.19 130 SER A O 1
ATOM 1054 N N . GLU A 1 131 ? -5.469 5.812 -16.664 1.00 95.94 131 GLU A N 1
ATOM 1055 C CA . GLU A 1 131 ? -6.088 5.001 -15.609 1.00 95.94 131 GLU A CA 1
ATOM 1056 C C . GLU A 1 131 ? -5.186 4.889 -14.369 1.00 95.94 131 GLU A C 1
ATOM 1058 O O . GLU A 1 131 ? -5.671 4.693 -13.257 1.00 95.94 131 GLU A O 1
ATOM 1063 N N . LEU A 1 132 ? -3.873 5.094 -14.528 1.00 96.56 132 LEU A N 1
ATOM 1064 C CA . LEU A 1 132 ? -2.893 5.067 -13.438 1.00 96.56 132 LEU A CA 1
ATOM 1065 C C . LEU A 1 132 ? -2.610 6.447 -12.840 1.00 96.56 132 LEU A C 1
ATOM 1067 O O . LEU A 1 132 ? -1.698 6.579 -12.028 1.00 96.56 132 LEU A O 1
ATOM 1071 N N . LYS A 1 133 ? -3.397 7.479 -13.172 1.00 95.44 133 LYS A N 1
ATOM 1072 C CA . LYS A 1 133 ? -3.183 8.855 -12.677 1.00 95.44 133 LYS A CA 1
ATOM 1073 C C . LYS A 1 133 ? -3.155 8.986 -11.147 1.00 95.44 133 LYS A C 1
ATOM 1075 O O . LYS A 1 133 ? -2.569 9.927 -10.627 1.00 95.44 133 LYS A O 1
ATOM 1080 N N . ASN A 1 134 ? -3.773 8.045 -10.427 1.00 96.25 134 ASN A N 1
ATOM 1081 C CA . ASN A 1 134 ? -3.800 8.024 -8.962 1.00 96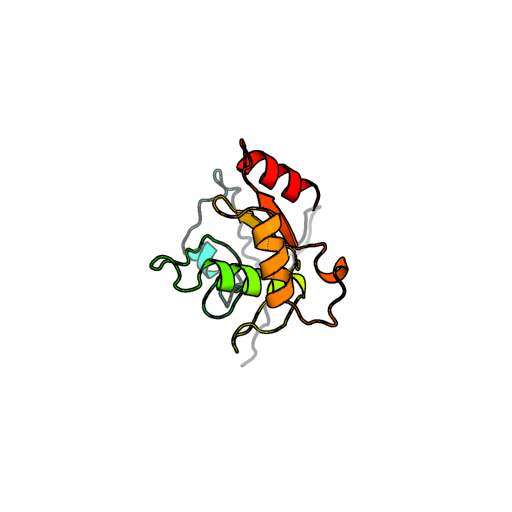.25 134 ASN A CA 1
ATOM 1082 C C . ASN A 1 134 ? -2.667 7.182 -8.338 1.00 96.25 134 ASN A C 1
ATOM 1084 O O . ASN A 1 134 ? -2.662 6.987 -7.120 1.00 96.25 134 ASN A O 1
ATOM 1088 N N . LEU A 1 135 ? -1.729 6.670 -9.145 1.00 96.62 135 LEU A N 1
ATOM 1089 C CA . LEU A 1 135 ? -0.487 6.041 -8.700 1.00 96.62 135 LEU A CA 1
ATOM 1090 C C . LEU A 1 135 ? 0.648 7.070 -8.775 1.00 96.62 135 LEU A C 1
ATOM 1092 O O . LEU A 1 135 ? 1.273 7.254 -9.818 1.00 96.62 135 LEU A O 1
ATOM 1096 N N . CYS A 1 136 ? 0.901 7.762 -7.668 1.00 94.69 136 CYS A N 1
ATOM 1097 C CA . CYS A 1 136 ? 1.935 8.788 -7.599 1.00 94.69 136 CYS A CA 1
ATOM 1098 C C . CYS A 1 136 ? 3.256 8.173 -7.132 1.00 94.69 136 CYS A C 1
ATOM 1100 O O . CYS A 1 136 ? 3.283 7.508 -6.098 1.00 94.69 136 CYS A O 1
ATOM 1102 N N . TYR A 1 137 ? 4.342 8.414 -7.866 1.00 94.69 137 TYR A N 1
ATOM 1103 C CA . TYR A 1 137 ? 5.686 8.018 -7.454 1.00 94.69 137 TYR A CA 1
ATOM 1104 C C . TYR A 1 137 ? 6.452 9.200 -6.873 1.00 94.69 137 TYR A C 1
ATOM 1106 O O . TYR A 1 137 ? 6.459 10.286 -7.448 1.00 94.69 137 TYR A O 1
ATOM 1114 N N . ILE A 1 138 ? 7.152 8.952 -5.772 1.00 93.12 138 ILE A N 1
ATOM 1115 C CA . ILE A 1 138 ? 8.129 9.866 -5.189 1.00 93.12 138 ILE A CA 1
ATOM 1116 C C . ILE A 1 138 ? 9.479 9.146 -5.211 1.00 93.12 138 ILE A C 1
ATOM 1118 O O . ILE A 1 138 ? 9.609 8.053 -4.657 1.00 93.12 138 ILE A O 1
ATOM 1122 N N . PHE A 1 139 ? 10.469 9.764 -5.850 1.00 92.31 139 PHE A N 1
ATOM 1123 C CA . PHE A 1 139 ? 11.834 9.251 -5.968 1.00 92.31 139 PHE A CA 1
ATOM 1124 C C . PHE A 1 139 ? 12.797 10.203 -5.269 1.00 92.31 139 PHE A C 1
ATOM 1126 O O . PHE A 1 139 ? 12.707 11.408 -5.494 1.00 92.31 139 PHE A O 1
ATOM 1133 N N . ASN A 1 140 ? 13.718 9.671 -4.461 1.00 85.19 140 ASN A N 1
ATOM 1134 C CA . ASN A 1 140 ? 14.858 10.409 -3.894 1.00 85.19 140 ASN A CA 1
ATOM 1135 C C . ASN A 1 140 ? 14.499 11.770 -3.259 1.00 85.19 140 ASN A C 1
ATOM 1137 O O . ASN A 1 140 ? 15.247 12.738 -3.386 1.00 85.19 140 ASN A O 1
ATOM 1141 N N . ALA A 1 141 ? 13.339 11.867 -2.602 1.00 86.31 141 ALA A N 1
ATOM 1142 C CA . ALA A 1 141 ? 12.927 13.109 -1.959 1.00 86.31 141 ALA A CA 1
ATOM 1143 C C . ALA A 1 141 ? 13.784 13.377 -0.716 1.00 86.31 141 ALA A C 1
ATOM 1145 O O . ALA A 1 141 ? 13.863 12.527 0.168 1.00 86.31 141 ALA A O 1
ATOM 1146 N N . GLU A 1 142 ? 14.361 14.577 -0.632 1.00 86.94 142 GLU A N 1
ATOM 1147 C CA . GLU A 1 142 ? 15.150 15.032 0.522 1.00 86.94 142 GLU A CA 1
ATOM 1148 C C . GLU A 1 142 ? 14.296 15.103 1.803 1.00 86.94 142 GLU A C 1
ATOM 1150 O O . GLU A 1 142 ? 14.730 14.687 2.873 1.00 86.94 142 GLU A O 1
ATOM 1155 N N . TYR A 1 143 ? 13.035 15.544 1.676 1.00 90.62 143 TYR A N 1
ATOM 1156 C CA . TYR A 1 143 ? 12.068 15.658 2.777 1.00 90.62 143 TYR A CA 1
ATOM 1157 C C . TYR A 1 143 ? 10.794 14.850 2.481 1.00 90.62 143 TYR A C 1
ATOM 1159 O O . TYR A 1 143 ? 9.741 15.428 2.189 1.00 90.62 143 TYR A O 1
ATOM 1167 N N . PRO A 1 144 ? 10.846 13.508 2.542 1.00 85.69 144 PRO A N 1
ATOM 1168 C CA . PRO A 1 144 ? 9.770 12.651 2.046 1.00 85.69 144 PRO A CA 1
ATOM 1169 C C . PRO A 1 144 ? 8.449 12.844 2.796 1.00 85.69 144 PRO A C 1
ATOM 1171 O O . PRO A 1 144 ? 7.389 12.835 2.175 1.00 85.69 144 PRO A O 1
ATOM 1174 N N . LEU A 1 145 ? 8.496 13.092 4.109 1.00 90.12 145 LEU A N 1
ATOM 1175 C CA . LEU A 1 145 ? 7.295 13.322 4.918 1.00 90.12 145 LEU A CA 1
ATOM 1176 C C . LEU A 1 145 ? 6.534 14.575 4.481 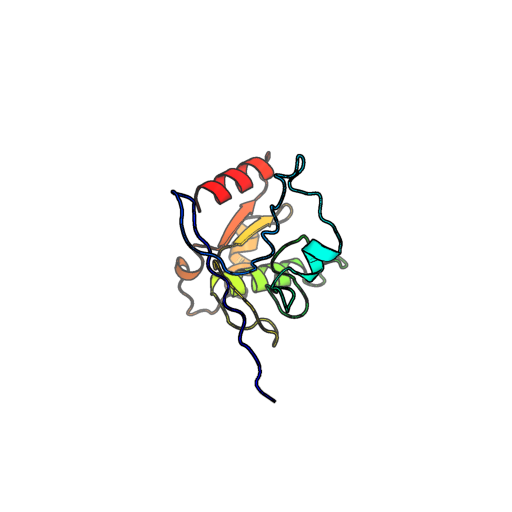1.00 90.12 145 LEU A C 1
ATOM 1178 O O . LEU A 1 145 ? 5.320 14.517 4.308 1.00 90.12 145 LEU A O 1
ATOM 1182 N N . LYS A 1 146 ? 7.246 15.677 4.221 1.00 92.25 146 LYS A N 1
ATOM 1183 C CA . LYS A 1 146 ? 6.634 16.927 3.759 1.00 92.25 146 LYS A CA 1
ATOM 1184 C C . LYS A 1 146 ? 5.922 16.731 2.420 1.00 92.25 146 LYS A C 1
ATOM 1186 O O . LYS A 1 146 ? 4.781 17.153 2.260 1.00 92.25 146 LYS A O 1
ATOM 1191 N N . VAL A 1 147 ? 6.569 16.029 1.486 1.00 90.50 147 VAL A N 1
ATOM 1192 C CA . VAL A 1 147 ? 5.975 15.718 0.177 1.00 90.50 147 VAL A CA 1
ATOM 1193 C C . VAL A 1 147 ? 4.719 14.861 0.347 1.00 90.50 147 VAL A C 1
ATOM 1195 O O . VAL A 1 147 ? 3.694 15.147 -0.268 1.00 90.50 147 VAL A O 1
ATOM 1198 N N . ILE A 1 148 ? 4.761 13.835 1.204 1.00 91.44 148 ILE A N 1
ATOM 1199 C CA . ILE A 1 148 ? 3.595 12.985 1.481 1.00 91.44 148 ILE A CA 1
ATOM 1200 C C . ILE A 1 148 ? 2.445 13.812 2.078 1.00 91.44 148 ILE A C 1
ATOM 1202 O O . ILE A 1 148 ? 1.313 13.688 1.615 1.00 91.44 148 ILE A O 1
ATOM 1206 N N . GLU A 1 149 ? 2.711 14.680 3.055 1.00 93.00 149 GLU A N 1
ATOM 1207 C CA . GLU A 1 149 ? 1.691 15.541 3.668 1.00 93.00 149 GLU A CA 1
ATOM 1208 C C . GLU A 1 149 ? 1.020 16.481 2.659 1.00 93.00 149 GLU A C 1
ATOM 1210 O O . GLU A 1 149 ? -0.204 16.625 2.662 1.00 93.00 149 GLU A O 1
ATOM 1215 N N . GLU A 1 150 ? 1.797 17.105 1.774 1.00 90.81 150 GLU A N 1
ATOM 1216 C CA . GLU A 1 150 ? 1.270 17.962 0.707 1.00 90.81 150 GLU A CA 1
ATOM 1217 C C . GLU A 1 150 ? 0.393 17.162 -0.266 1.00 90.81 150 GLU A C 1
ATOM 1219 O O . GLU A 1 150 ? -0.705 17.598 -0.621 1.00 90.81 150 GLU A O 1
ATOM 1224 N N . GLN A 1 151 ? 0.817 15.947 -0.630 1.00 88.94 151 GLN A N 1
ATOM 1225 C CA . GLN A 1 151 ? 0.029 15.059 -1.485 1.00 88.94 151 GLN A CA 1
ATOM 1226 C C . GLN A 1 151 ? -1.289 14.625 -0.834 1.00 88.94 151 GLN A C 1
ATOM 1228 O O . GLN A 1 151 ? -2.297 14.499 -1.536 1.00 88.94 151 GLN A O 1
ATOM 1233 N N . LEU A 1 152 ? -1.307 14.418 0.485 1.00 88.75 152 LEU A N 1
ATOM 1234 C CA . LEU A 1 152 ? -2.522 14.081 1.230 1.00 88.75 152 LEU A CA 1
ATOM 1235 C C . LEU A 1 15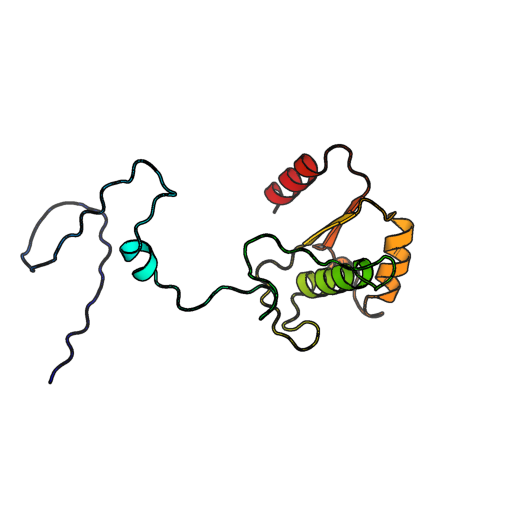2 ? -3.502 15.258 1.329 1.00 88.75 152 LEU A C 1
ATOM 1237 O O . LEU A 1 152 ? -4.704 15.025 1.323 1.00 88.75 152 LEU A O 1
ATOM 1241 N N . LYS A 1 153 ? -3.016 16.506 1.382 1.00 88.88 153 LYS A N 1
ATOM 1242 C CA . LYS A 1 153 ? -3.865 17.715 1.405 1.00 88.88 153 LYS A CA 1
ATOM 1243 C C . LYS A 1 153 ? -4.474 18.057 0.046 1.00 88.88 153 LYS A C 1
ATOM 1245 O O . LYS A 1 153 ? -5.541 18.651 -0.005 1.00 88.88 153 LYS A O 1
ATOM 1250 N N . ALA A 1 154 ? -3.794 17.700 -1.041 1.00 75.38 154 ALA A N 1
ATOM 1251 C CA . ALA A 1 154 ? -4.294 17.879 -2.405 1.00 75.38 154 ALA A CA 1
ATOM 1252 C C . ALA A 1 154 ? -5.331 16.811 -2.828 1.00 75.38 154 ALA A C 1
ATOM 1254 O O . ALA A 1 154 ? -5.752 16.799 -3.984 1.00 75.38 154 ALA A O 1
ATOM 1255 N N . ALA A 1 155 ? -5.665 15.872 -1.932 1.00 61.19 155 ALA A N 1
ATOM 1256 C CA . ALA A 1 155 ? -6.619 14.776 -2.128 1.00 61.19 155 ALA A CA 1
ATOM 1257 C C . ALA A 1 155 ? -8.067 15.203 -1.884 1.00 61.19 155 ALA A C 1
ATOM 1259 O O . ALA A 1 155 ? -8.933 14.681 -2.620 1.00 61.19 155 ALA A O 1
#

Radius of gyration: 23.78 Å; chains: 1; bounding box: 60×37×56 Å

pLDDT: mean 82.69, std 21.53, range [28.23, 98.38]